Protein AF-A0A841V9B4-F1 (afdb_monomer_lite)

Radius of gyration: 13.65 Å; chains: 1; bounding box: 40×28×26 Å

Organism: NCBI:txid2755316

Secondary structure (DSSP, 8-state):
-HHHHHHHTT--HHHHHHHHHHHHTT-SEEE---HHHHHHHHHTGGG-SSEEE-HHHHHHHHHHHHHHTT-

pLDDT: mean 85.81, std 12.29, range [46.16, 97.06]

Sequence (71 aa):
MPLLRTSQLGFKFYDALHLAFAEAGGADILLTTDDRLLRKAQQYRDSINVTVENPVIWLMATLQEDGNEIS

InterPro domains:
  IPR029060 PIN-like domain superfamily [SSF88723] (8-44)

Foldseek 3Di:
DQLVQVVVLVDDNVLSVQLVVCVVVVHQEDEDPDPVSQVSCVVCVVSGNHHYYHPVVVVVVVVVVVVVVVD

Structure (mmCIF, N/CA/C/O backbone):
data_AF-A0A841V9B4-F1
#
_entry.id   AF-A0A841V9B4-F1
#
loop_
_atom_site.group_PDB
_atom_site.id
_atom_site.type_symbol
_atom_site.label_atom_id
_atom_site.label_alt_id
_atom_site.label_comp_id
_atom_site.label_asym_id
_atom_site.label_entity_id
_atom_site.label_seq_id
_atom_site.pdbx_PDB_ins_code
_atom_site.Cartn_x
_atom_site.Cartn_y
_atom_site.Cartn_z
_atom_site.occupancy
_atom_site.B_iso_or_equiv
_atom_site.auth_seq_id
_atom_site.auth_comp_id
_atom_site.auth_asym_id
_atom_site.auth_atom_id
_atom_site.pdbx_PDB_model_num
ATOM 1 N N . MET A 1 1 ? -18.131 -2.646 -1.005 1.00 61.72 1 MET A N 1
ATOM 2 C CA . MET A 1 1 ? -17.668 -1.300 -1.404 1.00 61.72 1 MET A CA 1
ATOM 3 C C . MET A 1 1 ? -16.396 -0.963 -0.633 1.00 61.72 1 MET A C 1
ATOM 5 O O . MET A 1 1 ? -16.465 -0.968 0.592 1.00 61.72 1 MET A O 1
ATOM 9 N N . PRO A 1 2 ? -15.268 -0.710 -1.315 1.00 69.44 2 PRO A N 1
ATOM 10 C CA . PRO A 1 2 ? -13.942 -0.598 -0.691 1.00 69.44 2 PRO A CA 1
ATOM 11 C C . PRO A 1 2 ? -13.807 0.561 0.323 1.00 69.44 2 PRO A C 1
ATOM 13 O O . PRO A 1 2 ? -13.339 0.351 1.439 1.00 69.44 2 PRO A O 1
ATOM 16 N N . LEU A 1 3 ? -14.361 1.746 0.022 1.00 68.06 3 LEU A N 1
ATOM 17 C CA . LEU A 1 3 ? -14.316 2.936 0.903 1.00 68.06 3 LEU A CA 1
ATOM 18 C C . LEU A 1 3 ? -14.914 2.735 2.307 1.00 68.06 3 LEU A C 1
ATOM 20 O O . LEU A 1 3 ? -14.415 3.275 3.298 1.00 68.06 3 LEU A O 1
ATOM 24 N N . LEU A 1 4 ? -16.017 1.989 2.398 1.00 61.69 4 LEU A N 1
ATOM 25 C CA . LEU A 1 4 ? -16.720 1.753 3.663 1.00 61.69 4 LEU A CA 1
ATOM 26 C C . LEU A 1 4 ? -15.901 0.853 4.596 1.00 61.69 4 LEU A C 1
ATOM 28 O O . LEU A 1 4 ? -15.900 1.071 5.804 1.00 61.69 4 LEU A O 1
ATOM 32 N N . ARG A 1 5 ? -15.161 -0.109 4.031 1.00 75.81 5 ARG A N 1
ATOM 33 C CA . ARG A 1 5 ? -14.316 -1.039 4.787 1.00 75.81 5 ARG A CA 1
ATOM 34 C C . ARG A 1 5 ? -13.103 -0.324 5.376 1.00 75.81 5 ARG A C 1
ATOM 36 O O . ARG A 1 5 ? -12.839 -0.444 6.566 1.00 75.81 5 ARG A O 1
ATOM 43 N N . THR A 1 6 ? -12.387 0.458 4.571 1.00 66.44 6 THR A N 1
ATOM 44 C CA . THR A 1 6 ? -11.171 1.158 5.019 1.00 66.44 6 THR A CA 1
ATOM 45 C C . THR A 1 6 ? -11.480 2.225 6.070 1.00 66.44 6 THR A C 1
ATOM 47 O O . THR A 1 6 ? -10.755 2.358 7.055 1.00 66.44 6 THR A O 1
ATOM 50 N N . SER A 1 7 ? -12.617 2.913 5.957 1.00 68.69 7 SER A N 1
ATOM 51 C CA . SER A 1 7 ? -13.066 3.869 6.980 1.00 68.69 7 SER A CA 1
ATOM 52 C C . SER A 1 7 ? -13.318 3.203 8.346 1.00 68.69 7 SER A C 1
ATOM 54 O O . SER A 1 7 ? -13.017 3.789 9.385 1.00 68.69 7 SER A O 1
ATOM 56 N N . GLN A 1 8 ? -13.807 1.956 8.363 1.00 73.19 8 GLN A N 1
ATOM 57 C CA . GLN A 1 8 ? -14.030 1.181 9.593 1.00 73.19 8 GLN A CA 1
ATOM 58 C C . GLN A 1 8 ? -12.730 0.692 10.254 1.00 73.19 8 GLN A C 1
ATOM 60 O O . GLN A 1 8 ? -12.698 0.510 11.468 1.00 73.19 8 GLN A O 1
ATOM 65 N N . LEU A 1 9 ? -11.642 0.553 9.490 1.00 75.00 9 LEU A N 1
ATOM 66 C CA . LEU A 1 9 ? -10.303 0.194 9.989 1.00 75.00 9 LEU A CA 1
ATOM 67 C C . LEU A 1 9 ? -9.555 1.401 10.600 1.00 75.00 9 LEU A C 1
ATOM 69 O O . LEU A 1 9 ? -8.380 1.330 10.963 1.00 75.00 9 LEU A O 1
ATOM 73 N N . GLY A 1 10 ? -10.233 2.547 10.718 1.00 77.94 10 GLY A N 1
ATOM 74 C CA . GLY A 1 10 ? -9.705 3.757 11.338 1.00 77.94 10 GLY A CA 1
ATOM 75 C C . GLY A 1 10 ? -8.761 4.553 10.439 1.00 77.94 10 GLY A C 1
ATOM 76 O O . GLY A 1 10 ? -8.027 5.409 10.945 1.00 77.94 10 GLY A O 1
ATOM 77 N N . PHE A 1 11 ? -8.725 4.293 9.129 1.00 82.75 11 PHE A N 1
ATOM 78 C CA . PHE A 1 11 ? -8.039 5.168 8.174 1.00 82.75 11 PHE A CA 1
ATOM 79 C C . PHE A 1 11 ? -8.680 6.561 8.166 1.00 82.75 11 PHE A C 1
ATOM 81 O O . PHE A 1 11 ? -9.887 6.712 8.354 1.00 82.75 11 PHE A O 1
ATOM 88 N N . LYS A 1 12 ? -7.863 7.606 7.974 1.00 86.81 12 LYS A N 1
ATOM 89 C CA . LYS A 1 12 ? -8.416 8.941 7.715 1.00 86.81 12 LYS A CA 1
ATOM 90 C C . LYS A 1 12 ? -9.101 8.936 6.350 1.00 86.81 12 LYS A C 1
ATOM 92 O O . LYS A 1 12 ? -8.757 8.127 5.499 1.00 86.81 12 LYS A O 1
ATOM 97 N N . PHE A 1 13 ? -10.015 9.878 6.127 1.00 86.88 13 PHE A N 1
ATOM 98 C CA . PHE A 1 13 ? -10.777 9.966 4.878 1.00 86.88 13 PHE A CA 1
ATOM 99 C C . PHE A 1 13 ? -9.898 9.884 3.616 1.00 86.88 13 PHE A C 1
ATOM 101 O O . PHE A 1 13 ? -10.173 9.072 2.742 1.00 86.88 13 PHE A O 1
ATOM 108 N N . TYR A 1 14 ? -8.814 10.665 3.546 1.00 88.81 14 TYR A N 1
ATOM 109 C CA . TYR A 1 14 ? -7.914 10.650 2.387 1.00 88.81 14 TYR A CA 1
ATOM 110 C C . TYR A 1 14 ? -7.155 9.328 2.228 1.00 88.81 14 TYR A C 1
ATOM 112 O O . TYR A 1 14 ? -7.063 8.813 1.119 1.00 88.81 14 TYR A O 1
ATOM 120 N N . ASP A 1 15 ? -6.682 8.739 3.326 1.00 89.44 15 ASP A N 1
ATOM 121 C CA . ASP A 1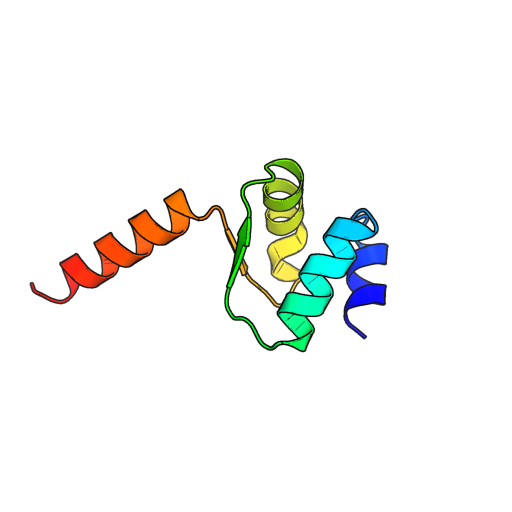 15 ? -6.026 7.427 3.308 1.00 89.44 15 ASP A CA 1
ATOM 122 C C . ASP A 1 15 ? -6.984 6.344 2.782 1.00 89.44 15 ASP A C 1
ATOM 124 O O . ASP A 1 15 ? -6.640 5.562 1.897 1.00 89.44 15 ASP A O 1
ATOM 128 N N . ALA A 1 16 ? -8.217 6.340 3.300 1.00 90.25 16 ALA A N 1
ATOM 129 C CA . ALA A 1 16 ? -9.283 5.433 2.890 1.00 90.25 16 ALA A CA 1
ATOM 130 C C . ALA A 1 16 ? -9.647 5.615 1.410 1.00 90.25 16 ALA A C 1
ATOM 132 O O . ALA A 1 16 ? -9.916 4.628 0.724 1.00 90.25 16 ALA A O 1
ATOM 133 N N . LEU A 1 17 ? -9.626 6.860 0.921 1.00 91.12 17 LEU A N 1
ATOM 134 C CA . LEU A 1 17 ? -9.885 7.203 -0.473 1.00 91.12 17 LEU A CA 1
ATOM 135 C C . LEU A 1 17 ? -8.797 6.676 -1.411 1.00 91.12 17 LEU A C 1
ATOM 137 O O . LEU A 1 17 ? -9.130 6.043 -2.410 1.00 91.12 17 LEU A O 1
ATOM 141 N N . HIS A 1 18 ? -7.518 6.876 -1.080 1.00 91.50 18 HIS A N 1
ATOM 142 C CA . HIS A 1 18 ? -6.407 6.349 -1.878 1.00 91.50 18 HIS A CA 1
ATOM 143 C C 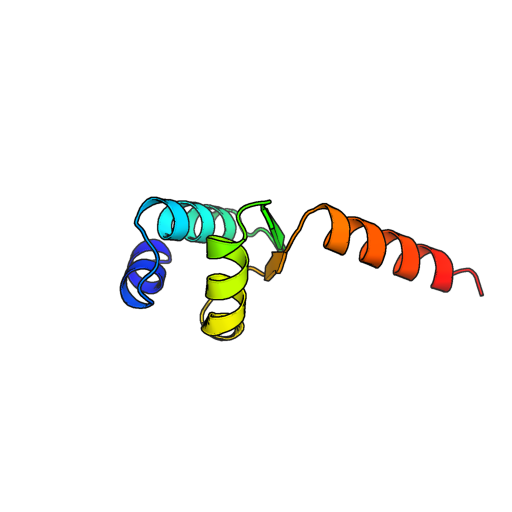. HIS A 1 18 ? -6.447 4.822 -1.970 1.00 91.50 18 HIS A C 1
ATOM 145 O O . HIS A 1 18 ? -6.360 4.274 -3.067 1.00 91.50 18 HIS A O 1
ATOM 151 N N . LEU A 1 19 ? -6.647 4.147 -0.834 1.00 91.62 19 LEU A N 1
ATOM 152 C CA . LEU A 1 19 ? -6.802 2.692 -0.786 1.00 91.62 19 LEU A CA 1
ATOM 153 C C . LEU A 1 19 ? -7.965 2.227 -1.661 1.00 91.62 19 LEU A C 1
ATOM 155 O O . LEU A 1 19 ? -7.797 1.339 -2.489 1.00 91.62 19 LEU A O 1
ATOM 159 N N . ALA A 1 20 ? -9.129 2.861 -1.534 1.00 91.19 20 ALA A N 1
ATOM 160 C CA . ALA A 1 20 ? -10.291 2.439 -2.296 1.00 91.19 20 ALA A CA 1
ATOM 161 C C . ALA A 1 20 ? -10.161 2.691 -3.801 1.00 91.19 20 ALA A C 1
ATOM 163 O O . ALA A 1 20 ? -10.708 1.916 -4.580 1.00 91.19 20 ALA A O 1
ATOM 164 N N . PHE A 1 21 ? -9.463 3.749 -4.220 1.00 92.81 21 PHE A N 1
ATOM 165 C CA . PHE A 1 21 ? -9.160 3.964 -5.634 1.00 92.81 21 PHE A CA 1
ATOM 166 C C . PHE A 1 21 ? -8.160 2.946 -6.169 1.00 92.81 21 PHE A C 1
ATOM 168 O O . PHE A 1 21 ? -8.371 2.442 -7.268 1.00 92.81 21 PHE A O 1
ATOM 175 N N . ALA A 1 22 ? -7.130 2.597 -5.399 1.00 93.94 22 ALA A N 1
ATOM 176 C CA . ALA A 1 22 ? -6.188 1.556 -5.795 1.00 93.94 22 ALA A CA 1
ATOM 177 C C . ALA A 1 22 ? -6.888 0.191 -5.930 1.00 93.94 22 ALA A C 1
ATOM 179 O O . ALA A 1 22 ? -6.738 -0.482 -6.947 1.00 93.94 22 ALA A O 1
ATOM 180 N N . GLU A 1 23 ? -7.747 -0.165 -4.970 1.00 91.88 23 GLU A N 1
ATOM 181 C CA . GLU A 1 23 ? -8.558 -1.387 -5.025 1.00 91.88 23 GLU A CA 1
ATOM 182 C C . GLU A 1 23 ? -9.559 -1.370 -6.190 1.00 91.88 23 GLU A C 1
ATOM 184 O O . GLU A 1 23 ? -9.692 -2.358 -6.908 1.00 91.88 23 GLU A O 1
ATOM 189 N N . ALA A 1 24 ? -10.264 -0.255 -6.409 1.00 91.88 24 ALA A N 1
ATOM 190 C CA . ALA A 1 24 ? -11.235 -0.133 -7.499 1.00 91.88 24 ALA A CA 1
ATOM 191 C C . ALA A 1 24 ? -10.574 -0.133 -8.885 1.00 91.88 24 ALA A C 1
ATOM 193 O O . ALA A 1 24 ? -11.177 -0.604 -9.846 1.00 91.88 24 ALA A O 1
ATOM 194 N N . GLY A 1 25 ? -9.350 0.390 -8.985 1.00 92.19 25 GLY A N 1
ATOM 195 C CA . GLY A 1 25 ? -8.535 0.354 -10.195 1.00 92.19 25 GLY A CA 1
ATOM 196 C C . GLY A 1 25 ? -7.871 -0.998 -10.455 1.00 92.19 25 GLY A C 1
ATOM 197 O O . GLY A 1 25 ? -7.285 -1.166 -11.519 1.00 92.19 25 GLY A O 1
ATOM 198 N N . GLY A 1 26 ? -7.957 -1.947 -9.515 1.00 92.31 26 GLY A N 1
ATOM 199 C CA . GLY A 1 26 ? -7.301 -3.249 -9.626 1.00 92.31 26 GLY A CA 1
ATOM 200 C C . GLY A 1 26 ? -5.775 -3.162 -9.590 1.00 92.31 26 GLY A C 1
ATOM 201 O O . GLY A 1 26 ? -5.115 -3.954 -10.249 1.00 92.31 26 GLY A O 1
ATOM 202 N N . ALA A 1 27 ? -5.216 -2.182 -8.876 1.00 94.75 27 ALA A N 1
ATOM 203 C CA . ALA A 1 27 ? -3.772 -2.055 -8.731 1.00 94.75 27 ALA A CA 1
ATOM 204 C C . ALA A 1 27 ? -3.216 -3.155 -7.817 1.00 94.75 27 ALA A C 1
ATOM 206 O O . ALA A 1 27 ? -3.762 -3.398 -6.740 1.00 94.75 27 ALA A O 1
ATOM 207 N N . ASP A 1 28 ? -2.089 -3.752 -8.201 1.00 92.44 28 ASP A N 1
ATOM 208 C CA . ASP A 1 28 ? -1.381 -4.718 -7.355 1.00 92.44 28 ASP A CA 1
ATOM 209 C C . ASP A 1 28 ? -0.711 -4.026 -6.156 1.00 92.44 28 ASP A C 1
ATOM 211 O O . ASP A 1 28 ? -0.740 -4.515 -5.020 1.00 92.44 28 ASP A O 1
ATOM 215 N N . ILE A 1 29 ? -0.115 -2.854 -6.412 1.00 94.38 29 ILE A N 1
ATOM 216 C CA . ILE A 1 29 ? 0.672 -2.087 -5.445 1.00 94.38 29 ILE A CA 1
ATOM 217 C C . ILE A 1 29 ? 0.312 -0.597 -5.504 1.00 94.38 29 ILE A C 1
ATOM 219 O O . ILE A 1 29 ? 0.282 0.022 -6.566 1.00 94.38 29 ILE A O 1
ATOM 223 N N . LEU A 1 30 ? 0.093 -0.004 -4.330 1.00 96.06 30 LEU A N 1
ATOM 224 C CA . LEU A 1 30 ? -0.025 1.430 -4.099 1.00 96.06 30 LEU A CA 1
ATOM 225 C C . LEU A 1 30 ? 1.283 1.951 -3.490 1.00 96.06 30 LEU A C 1
ATOM 227 O O . LEU A 1 30 ? 1.613 1.646 -2.344 1.00 96.06 30 LEU A O 1
ATOM 231 N N . LEU A 1 31 ? 2.012 2.779 -4.236 1.00 96.44 31 LEU A N 1
ATOM 232 C CA . LEU A 1 31 ? 3.255 3.380 -3.757 1.00 96.44 31 LEU A CA 1
ATOM 233 C C . LEU A 1 31 ? 2.996 4.721 -3.064 1.00 96.44 31 LEU A C 1
ATOM 235 O O . LEU A 1 31 ? 2.302 5.584 -3.601 1.00 96.44 31 LEU A O 1
ATOM 239 N N . THR A 1 32 ? 3.574 4.919 -1.880 1.00 95.50 32 THR A N 1
ATOM 240 C CA . THR A 1 32 ? 3.433 6.170 -1.123 1.00 95.50 32 THR A CA 1
ATOM 241 C C . THR A 1 32 ? 4.665 6.487 -0.280 1.00 95.50 32 THR A C 1
ATOM 243 O O . THR A 1 32 ? 5.360 5.597 0.201 1.00 95.50 32 THR A O 1
ATOM 246 N N . THR A 1 33 ? 4.934 7.775 -0.070 1.00 95.38 33 THR A N 1
ATOM 247 C CA . THR A 1 33 ? 5.983 8.258 0.844 1.00 95.38 33 THR A CA 1
ATOM 248 C C . THR A 1 33 ? 5.430 8.676 2.210 1.00 95.38 33 THR A C 1
ATOM 250 O O . THR A 1 33 ? 6.172 9.203 3.032 1.00 95.38 33 THR A O 1
ATOM 253 N N . ASP A 1 34 ? 4.126 8.510 2.455 1.00 94.62 34 ASP A N 1
ATOM 254 C CA . ASP A 1 34 ? 3.514 8.836 3.743 1.00 94.62 34 ASP A CA 1
ATOM 255 C C . ASP A 1 34 ? 3.710 7.686 4.745 1.00 94.62 34 ASP A C 1
ATOM 257 O O . ASP A 1 34 ? 2.995 6.680 4.726 1.00 94.62 34 ASP A O 1
ATOM 261 N N . ASP A 1 35 ? 4.654 7.863 5.670 1.00 93.19 35 ASP A N 1
ATOM 262 C CA . ASP A 1 35 ? 4.964 6.907 6.739 1.00 93.19 35 ASP A CA 1
ATOM 263 C C . ASP A 1 35 ? 3.754 6.518 7.594 1.00 93.19 35 ASP A C 1
ATOM 265 O O . ASP A 1 35 ? 3.674 5.398 8.109 1.00 93.19 35 ASP A O 1
ATOM 269 N N . ARG A 1 36 ? 2.797 7.430 7.784 1.00 92.25 36 ARG A N 1
ATOM 270 C CA . ARG A 1 36 ? 1.593 7.146 8.568 1.00 92.25 36 ARG A CA 1
ATOM 271 C C . ARG A 1 36 ? 0.694 6.168 7.820 1.00 92.25 36 ARG A C 1
ATOM 273 O O . ARG A 1 36 ? 0.142 5.262 8.450 1.00 92.25 36 ARG A O 1
ATOM 280 N N . LEU A 1 37 ? 0.538 6.364 6.511 1.00 92.81 37 LEU A N 1
ATOM 281 C CA . LEU A 1 37 ? -0.236 5.471 5.657 1.00 92.81 37 LEU A CA 1
ATOM 282 C C . LEU A 1 37 ? 0.438 4.100 5.571 1.00 92.81 37 LEU A C 1
ATOM 284 O O . LEU A 1 37 ? -0.236 3.099 5.794 1.00 92.81 37 LEU A O 1
ATOM 288 N N . LEU A 1 38 ? 1.758 4.062 5.363 1.00 94.75 38 LEU A N 1
ATOM 289 C CA . LEU A 1 38 ? 2.544 2.823 5.308 1.00 94.75 38 LEU A CA 1
ATOM 290 C C . LEU A 1 38 ? 2.367 1.976 6.571 1.00 94.75 38 LEU A C 1
ATOM 292 O O . LEU A 1 38 ? 1.968 0.815 6.494 1.00 94.75 38 LEU A O 1
ATOM 296 N N . ARG A 1 39 ? 2.583 2.570 7.751 1.00 93.06 39 ARG A N 1
ATOM 297 C CA . ARG A 1 39 ? 2.453 1.854 9.033 1.00 93.06 39 ARG A CA 1
ATOM 298 C C . ARG A 1 39 ? 1.052 1.293 9.238 1.00 93.06 39 ARG A C 1
ATOM 300 O O . ARG A 1 39 ? 0.892 0.174 9.718 1.00 93.06 39 ARG A O 1
ATOM 307 N N . LYS A 1 40 ? 0.024 2.067 8.884 1.00 91.62 40 LYS A N 1
ATOM 308 C CA . LYS A 1 40 ? -1.362 1.629 9.056 1.00 91.62 40 LYS A CA 1
ATOM 309 C C . LYS A 1 40 ? -1.756 0.566 8.031 1.00 91.62 40 LYS A C 1
ATOM 311 O O . LYS A 1 40 ? -2.438 -0.386 8.392 1.00 91.62 40 LYS A O 1
ATOM 3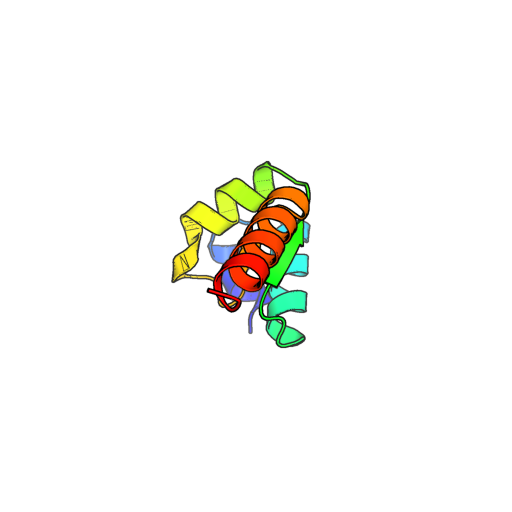16 N N . ALA A 1 41 ? -1.316 0.700 6.786 1.00 92.19 41 ALA A N 1
ATOM 317 C CA . ALA A 1 41 ? -1.531 -0.312 5.762 1.00 92.19 41 ALA A CA 1
ATOM 318 C C . ALA A 1 41 ? -0.855 -1.638 6.136 1.00 92.19 41 ALA A C 1
ATOM 320 O O . ALA A 1 41 ? -1.489 -2.679 6.022 1.00 92.19 41 ALA A O 1
ATOM 321 N N . GLN A 1 42 ? 0.360 -1.604 6.693 1.00 91.69 42 GLN A N 1
ATOM 322 C CA . GLN A 1 42 ? 1.011 -2.797 7.244 1.00 91.69 42 GLN A CA 1
ATOM 323 C C . GLN A 1 42 ? 0.227 -3.406 8.411 1.00 91.69 42 GLN A C 1
ATOM 325 O O . GLN A 1 42 ? 0.040 -4.619 8.447 1.00 91.69 42 GLN A O 1
ATOM 330 N N . GLN A 1 43 ? -0.278 -2.584 9.337 1.00 92.12 43 GLN A N 1
ATOM 331 C CA . GLN A 1 43 ? -1.096 -3.061 10.459 1.00 92.12 43 GLN A CA 1
ATOM 332 C C . GLN A 1 43 ? -2.367 -3.792 9.994 1.00 92.12 43 GLN A C 1
ATOM 334 O O . GLN A 1 43 ? -2.804 -4.737 10.647 1.00 92.12 43 GLN A O 1
ATOM 339 N N . TYR A 1 44 ? -2.961 -3.358 8.882 1.00 90.19 44 TYR A N 1
ATOM 340 C CA . TYR A 1 44 ? -4.193 -3.922 8.330 1.00 90.19 44 TYR A CA 1
ATOM 341 C C . TYR A 1 44 ? -3.973 -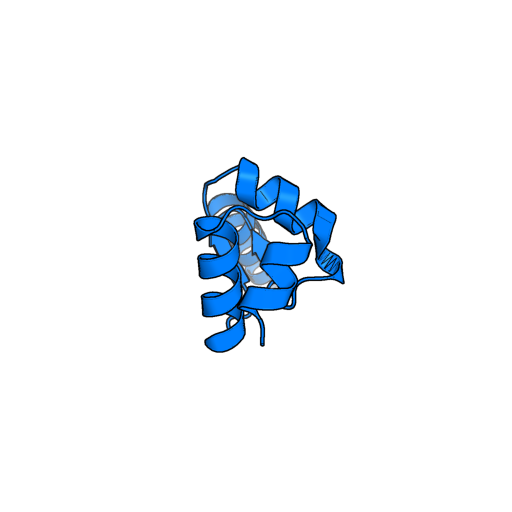4.669 7.016 1.00 90.19 44 TYR A C 1
ATOM 343 O O . TYR A 1 44 ? -4.912 -4.781 6.230 1.00 90.19 44 TYR A O 1
ATOM 351 N N . ARG A 1 45 ? -2.763 -5.196 6.786 1.00 88.62 45 ARG A N 1
ATOM 352 C CA . ARG A 1 45 ? -2.380 -5.906 5.557 1.00 88.62 45 ARG A CA 1
A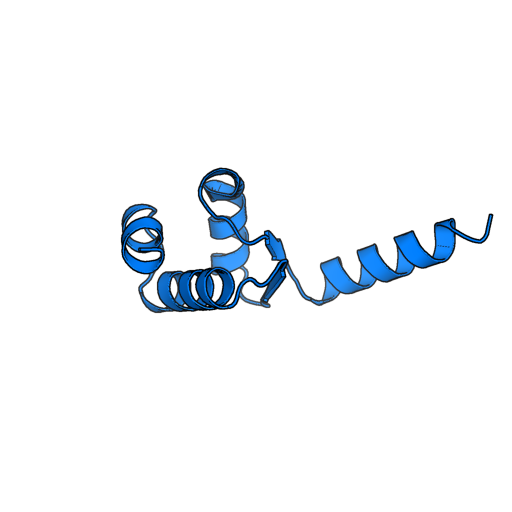TOM 353 C C . ARG A 1 45 ? -3.406 -6.957 5.145 1.00 88.62 45 ARG A C 1
ATOM 355 O O . ARG A 1 45 ? -3.824 -6.982 3.998 1.00 88.62 45 ARG A O 1
ATOM 362 N N . ASP A 1 46 ? -3.861 -7.768 6.095 1.00 88.44 46 ASP A N 1
ATOM 363 C CA . ASP A 1 46 ? -4.801 -8.866 5.827 1.00 88.44 46 ASP A CA 1
ATOM 364 C C . ASP A 1 46 ? -6.238 -8.377 5.560 1.00 88.44 46 ASP A C 1
ATOM 366 O O . ASP A 1 46 ? -7.126 -9.145 5.192 1.00 88.44 46 ASP A O 1
ATOM 370 N N . SER A 1 47 ? -6.498 -7.088 5.789 1.00 87.88 47 SER A N 1
ATOM 371 C CA . SER A 1 47 ? -7.807 -6.447 5.631 1.00 87.88 47 SER A CA 1
ATOM 372 C C . SER A 1 47 ? -7.895 -5.532 4.405 1.00 87.88 47 SER A C 1
ATOM 374 O O . SER A 1 47 ? -8.986 -5.026 4.123 1.00 87.88 47 SER A O 1
ATOM 376 N N . ILE A 1 48 ? -6.796 -5.322 3.679 1.00 89.12 48 ILE A N 1
ATOM 377 C CA . ILE A 1 48 ? -6.736 -4.523 2.449 1.00 89.12 48 ILE A CA 1
ATOM 378 C C . ILE A 1 48 ? -6.339 -5.419 1.277 1.00 89.12 48 ILE A C 1
ATOM 380 O O . ILE A 1 48 ? -5.536 -6.331 1.435 1.00 89.12 48 ILE A O 1
ATOM 384 N N . ASN A 1 49 ? -6.911 -5.173 0.100 1.00 89.88 49 ASN A N 1
ATOM 385 C CA . ASN A 1 49 ? -6.661 -6.009 -1.078 1.00 89.88 49 ASN A CA 1
ATOM 386 C C . ASN A 1 49 ? -5.505 -5.501 -1.950 1.00 89.88 49 ASN A C 1
ATOM 388 O O . ASN A 1 49 ? -5.169 -6.141 -2.941 1.00 89.88 49 ASN A O 1
ATOM 392 N N . VAL A 1 50 ? -4.918 -4.358 -1.599 1.00 93.19 50 VAL A N 1
ATOM 393 C CA . VAL A 1 50 ? -3.788 -3.754 -2.305 1.00 93.19 50 VAL A CA 1
ATOM 394 C C . VAL A 1 50 ? -2.576 -3.696 -1.384 1.00 93.19 50 VAL A C 1
ATOM 396 O O . VAL A 1 50 ? -2.686 -3.326 -0.212 1.00 93.19 50 VAL A O 1
ATOM 399 N N . THR A 1 51 ? -1.407 -4.045 -1.915 1.00 94.31 51 THR A N 1
ATOM 400 C CA . THR A 1 51 ? -0.150 -3.909 -1.176 1.00 94.31 51 THR A CA 1
ATOM 401 C C . THR A 1 51 ? 0.266 -2.442 -1.163 1.00 94.31 51 THR A C 1
ATOM 403 O O . THR A 1 51 ? 0.225 -1.778 -2.193 1.00 94.31 51 THR A O 1
ATOM 406 N N . VAL A 1 52 ? 0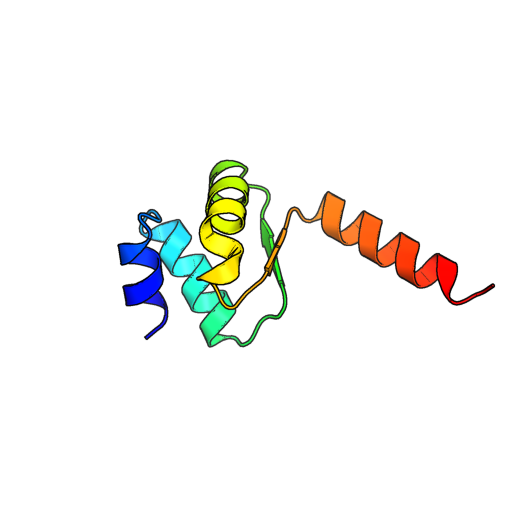.657 -1.907 -0.008 1.00 95.69 52 VAL A N 1
ATOM 407 C CA . VAL A 1 52 ? 1.080 -0.505 0.117 1.00 95.69 52 VAL A CA 1
ATOM 408 C C . VAL A 1 52 ? 2.549 -0.469 0.498 1.00 95.69 52 VAL A C 1
ATOM 410 O O . VAL A 1 52 ? 2.911 -1.007 1.541 1.00 95.69 52 VAL A O 1
ATOM 413 N N . GLU A 1 53 ? 3.378 0.175 -0.321 1.00 96.75 53 GLU A N 1
ATOM 414 C CA . GLU A 1 53 ? 4.832 0.180 -0.138 1.00 96.75 53 GLU A CA 1
ATOM 415 C C . GLU A 1 53 ? 5.466 1.547 -0.383 1.00 96.75 53 GLU A C 1
ATOM 417 O O . GLU A 1 53 ? 4.905 2.431 -1.037 1.00 96.75 53 GLU A O 1
ATOM 422 N N . ASN A 1 54 ? 6.672 1.723 0.157 1.00 97.06 54 ASN A N 1
ATOM 423 C CA . ASN A 1 54 ? 7.485 2.887 -0.159 1.00 97.06 54 ASN A CA 1
ATOM 424 C C . ASN A 1 54 ? 8.107 2.721 -1.561 1.00 97.06 54 ASN A C 1
ATOM 426 O O . ASN A 1 54 ? 8.720 1.680 -1.809 1.00 97.06 54 ASN A O 1
ATOM 430 N N . PRO A 1 55 ? 8.034 3.730 -2.456 1.00 96.31 55 PRO A N 1
ATOM 431 C CA . PRO A 1 55 ? 8.573 3.630 -3.813 1.00 96.31 55 PRO A CA 1
ATOM 432 C C . PRO A 1 55 ? 10.045 3.209 -3.875 1.00 96.31 55 PRO A C 1
ATOM 434 O O . PRO A 1 55 ? 10.429 2.463 -4.769 1.00 96.31 55 PRO A O 1
ATOM 437 N N . VAL A 1 56 ? 10.871 3.675 -2.932 1.00 95.31 56 VAL A N 1
ATOM 438 C CA . VAL A 1 56 ? 12.306 3.365 -2.898 1.00 95.31 56 VAL A CA 1
ATOM 439 C C . VAL A 1 56 ? 12.532 1.909 -2.509 1.00 95.31 56 VAL A C 1
ATOM 441 O O . VAL A 1 56 ? 13.313 1.223 -3.160 1.00 95.31 56 VAL A O 1
ATOM 444 N N . ILE A 1 57 ? 11.831 1.432 -1.477 1.00 93.31 57 ILE A N 1
ATOM 445 C CA . ILE A 1 57 ? 11.936 0.043 -1.010 1.00 93.31 57 ILE A CA 1
ATOM 446 C C . ILE A 1 57 ? 11.449 -0.907 -2.102 1.00 93.31 57 ILE A C 1
ATOM 448 O O . ILE A 1 57 ? 12.135 -1.873 -2.423 1.00 93.31 57 ILE A O 1
ATOM 452 N N . TRP A 1 58 ? 10.303 -0.591 -2.705 1.00 95.31 58 TRP A N 1
ATOM 453 C CA . TRP A 1 58 ? 9.742 -1.373 -3.796 1.00 95.31 58 TRP A CA 1
ATOM 454 C C . TRP A 1 58 ? 10.704 -1.455 -4.982 1.00 95.31 58 TRP A C 1
ATOM 456 O O . TRP A 1 58 ? 11.034 -2.549 -5.422 1.00 95.31 58 TRP A O 1
ATOM 466 N N . LEU A 1 59 ? 11.232 -0.316 -5.444 1.00 94.62 59 LEU A N 1
ATOM 467 C CA . LEU A 1 59 ? 12.165 -0.289 -6.570 1.00 94.62 59 LEU A CA 1
ATOM 468 C C . LEU A 1 59 ? 13.437 -1.094 -6.279 1.00 94.62 59 LEU A C 1
ATOM 470 O O . LEU A 1 59 ? 13.917 -1.815 -7.147 1.00 94.62 59 LEU A O 1
ATOM 474 N N . MET A 1 60 ? 13.985 -0.982 -5.066 1.00 93.81 60 MET A N 1
ATOM 475 C CA . MET A 1 60 ? 15.157 -1.761 -4.664 1.00 93.81 60 MET A CA 1
ATOM 476 C C . MET A 1 60 ? 14.881 -3.267 -4.679 1.00 93.81 60 MET A C 1
ATOM 478 O O . MET A 1 60 ? 15.742 -4.015 -5.129 1.00 93.81 60 MET A O 1
ATOM 482 N N . ALA A 1 61 ? 13.706 -3.701 -4.214 1.00 91.38 61 ALA A N 1
ATOM 483 C CA . ALA A 1 61 ? 13.312 -5.108 -4.234 1.00 91.38 61 ALA A CA 1
ATOM 484 C C . ALA A 1 61 ? 13.152 -5.626 -5.672 1.00 91.38 61 ALA A C 1
ATOM 486 O O . ALA A 1 61 ? 13.775 -6.623 -6.024 1.00 91.38 61 ALA A O 1
ATOM 487 N N . THR A 1 62 ? 12.427 -4.896 -6.525 1.00 90.50 62 THR A N 1
ATOM 488 C CA . THR A 1 62 ? 12.217 -5.271 -7.934 1.00 90.50 62 THR A CA 1
ATOM 489 C C . THR A 1 62 ? 13.542 -5.411 -8.687 1.00 90.50 62 THR A C 1
ATOM 491 O O . THR A 1 62 ? 13.769 -6.396 -9.379 1.00 90.50 62 THR A O 1
ATOM 494 N N . LEU A 1 63 ? 14.472 -4.467 -8.500 1.00 90.50 63 LEU A N 1
ATOM 495 C CA . LEU A 1 63 ? 15.784 -4.518 -9.157 1.00 90.50 63 LEU A CA 1
ATOM 496 C C . LEU A 1 63 ? 16.669 -5.678 -8.668 1.00 90.50 63 LEU A C 1
ATOM 498 O O . LEU A 1 63 ? 17.561 -6.113 -9.396 1.00 90.50 63 LEU A O 1
ATOM 502 N N . GLN A 1 64 ? 16.474 -6.154 -7.434 1.00 83.25 64 GLN A N 1
ATOM 503 C CA . GLN A 1 64 ? 17.202 -7.308 -6.897 1.00 83.25 64 GLN A CA 1
ATOM 504 C C . GLN A 1 64 ? 16.637 -8.631 -7.417 1.00 83.25 64 GLN A C 1
ATOM 506 O O . GLN A 1 64 ? 17.418 -9.537 -7.705 1.00 83.25 64 GLN A O 1
ATOM 511 N N . GLU A 1 65 ? 15.315 -8.734 -7.559 1.00 75.12 65 GLU A N 1
ATOM 512 C CA . GLU A 1 65 ? 14.654 -9.907 -8.140 1.00 75.12 65 GLU A CA 1
ATOM 513 C C . GLU A 1 65 ? 15.077 -10.107 -9.603 1.00 75.12 65 GLU A C 1
ATOM 515 O O . GLU A 1 65 ? 15.552 -11.190 -9.951 1.00 75.12 65 GLU A O 1
ATOM 520 N N . ASP A 1 66 ? 15.065 -9.043 -10.414 1.00 70.38 66 ASP A N 1
ATOM 521 C CA . ASP A 1 66 ? 15.512 -9.082 -11.817 1.00 70.38 66 ASP A CA 1
ATOM 522 C C . ASP A 1 66 ? 16.994 -9.491 -11.958 1.00 70.38 66 ASP A C 1
ATOM 524 O O . ASP A 1 66 ? 17.394 -10.165 -12.910 1.00 70.38 66 ASP A O 1
ATOM 528 N N . GLY A 1 67 ? 17.840 -9.100 -10.998 1.00 60.72 67 GLY A N 1
ATOM 529 C CA . GLY A 1 67 ? 19.261 -9.454 -10.978 1.00 60.72 67 GLY A CA 1
ATOM 530 C C . GLY A 1 67 ? 19.543 -10.913 -10.602 1.00 60.72 67 GLY A C 1
ATOM 531 O O . GLY A 1 67 ? 20.646 -11.400 -10.851 1.00 60.72 67 GLY A O 1
ATOM 532 N N . ASN A 1 68 ? 18.570 -11.615 -10.017 1.00 58.19 68 ASN A N 1
ATOM 533 C CA . ASN A 1 68 ? 18.715 -12.994 -9.555 1.00 58.19 68 ASN A CA 1
ATOM 534 C C . ASN A 1 68 ? 18.211 -14.030 -10.582 1.00 58.19 68 ASN A C 1
ATOM 536 O O . ASN A 1 68 ? 18.519 -15.211 -10.446 1.00 58.19 68 ASN A O 1
ATOM 540 N N . GLU A 1 69 ? 17.490 -13.611 -11.628 1.00 55.06 69 GLU A N 1
ATOM 541 C CA . GLU A 1 69 ? 17.048 -14.492 -12.726 1.00 55.06 69 GLU A CA 1
ATOM 542 C C . GLU A 1 69 ? 18.137 -14.765 -13.786 1.00 55.06 69 GLU A C 1
ATOM 544 O O . GLU A 1 69 ? 17.969 -15.624 -14.649 1.00 55.06 69 GLU A O 1
ATOM 549 N N . ILE A 1 70 ? 19.279 -14.070 -13.719 1.00 55.06 70 ILE A N 1
ATOM 550 C CA . ILE A 1 70 ? 20.423 -14.239 -14.637 1.00 55.06 70 ILE A CA 1
ATOM 551 C C . ILE A 1 70 ? 21.545 -15.145 -14.087 1.00 55.06 70 ILE A C 1
ATOM 553 O O . ILE A 1 70 ? 22.663 -15.101 -14.605 1.00 55.06 70 ILE A O 1
ATOM 557 N N . SER A 1 71 ? 21.275 -15.948 -13.049 1.00 46.16 71 SER A N 1
ATOM 558 C CA . SER A 1 71 ? 22.234 -16.902 -12.452 1.00 46.16 71 SER A CA 1
ATOM 559 C C . SER A 1 71 ? 21.850 -18.362 -12.668 1.00 46.16 71 SER A C 1
ATOM 561 O O . SER A 1 71 ? 20.664 -18.699 -12.467 1.00 46.16 71 SER A O 1
#